Protein AF-A0A1I0CAT2-F1 (afdb_monomer)

Sequence (76 aa):
MGYILPIQHHEYHDYQKRIIKEKRNPYVIEKPFKTILESQYEELKKDNYSSQASTKESRIIYADLTGTGENVNVKV

Solvent-accessible surface area (backbone atoms only — not comparable to full-atom values): 5132 Å² total; per-residue (Å²): 134,88,84,80,80,82,80,81,59,58,67,60,53,54,51,49,52,64,70,65,51,73,82,74,68,90,71,75,77,75,73,81,77,84,84,71,56,70,70,60,47,52,52,53,51,56,58,52,60,67,62,49,60,62,54,52,57,50,50,52,55,49,22,70,74,68,74,67,63,78,90,74,88,75,86,129

Organism: NCBI:txid930131

Secondary structure (DSSP, 8-state):
---PPPP--HHHHHHHHHHT-----S---PPPP-PPPHHHHHHHHHHHHHHTHHHHHHHHHHHHHHS---------

Structure (mmCIF, N/CA/C/O backbone):
data_AF-A0A1I0CAT2-F1
#
_entry.id   AF-A0A1I0CAT2-F1
#
loop_
_atom_site.group_PDB
_atom_site.id
_atom_site.type_symbol
_atom_site.label_atom_id
_atom_site.label_alt_id
_atom_site.label_comp_id
_atom_site.label_asym_id
_atom_site.label_entity_id
_atom_site.label_seq_id
_atom_site.pdbx_PDB_ins_code
_atom_site.Cartn_x
_atom_site.Cartn_y
_atom_site.Cartn_z
_atom_site.occupancy
_atom_site.B_iso_or_equiv
_atom_site.auth_seq_id
_atom_site.auth_comp_id
_atom_site.auth_asym_id
_atom_site.auth_atom_id
_atom_site.pdbx_PDB_model_num
ATOM 1 N N . MET A 1 1 ? 19.467 22.969 -47.465 1.00 74.56 1 MET A N 1
ATOM 2 C CA . MET A 1 1 ? 19.480 22.603 -46.032 1.00 74.56 1 MET A CA 1
ATOM 3 C C . MET A 1 1 ? 18.759 21.271 -45.916 1.00 74.56 1 MET A C 1
ATOM 5 O O . MET A 1 1 ? 17.646 21.178 -46.415 1.00 74.56 1 MET A O 1
ATOM 9 N N . GLY A 1 2 ? 19.423 20.222 -45.429 1.00 69.25 2 GLY A N 1
ATOM 10 C CA . GLY A 1 2 ? 18.855 18.872 -45.405 1.00 69.25 2 GLY A CA 1
ATOM 11 C C . GLY A 1 2 ? 18.080 18.638 -44.116 1.00 69.25 2 GLY A C 1
ATOM 12 O O . GLY A 1 2 ? 18.670 18.684 -43.041 1.00 6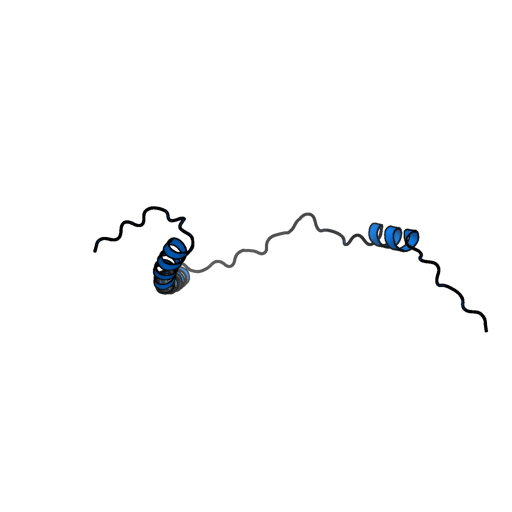9.25 2 GLY A O 1
ATOM 13 N N . TYR A 1 3 ? 16.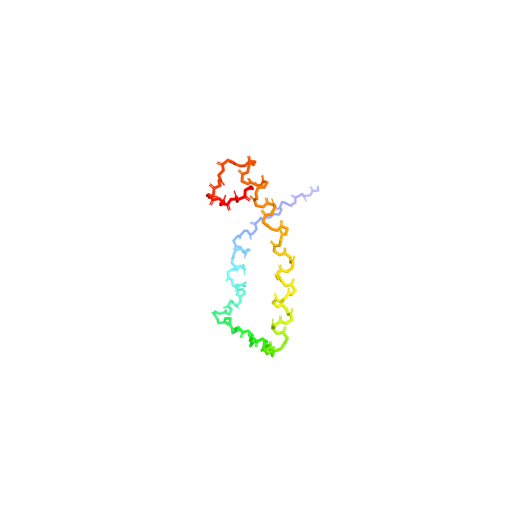776 18.402 -44.218 1.00 74.44 3 TYR A N 1
ATOM 14 C CA . TYR A 1 3 ? 15.967 17.962 -43.087 1.00 74.44 3 TYR A CA 1
ATOM 15 C C . TYR A 1 3 ? 16.054 16.439 -43.011 1.00 74.44 3 TYR A C 1
ATOM 17 O O . TYR A 1 3 ? 15.589 15.746 -43.914 1.00 74.44 3 TYR A O 1
ATOM 25 N N . ILE A 1 4 ? 16.687 15.918 -41.961 1.00 77.81 4 ILE A N 1
ATOM 26 C CA . ILE A 1 4 ? 16.710 14.479 -41.686 1.00 77.81 4 ILE A CA 1
ATOM 27 C C . ILE A 1 4 ? 15.510 14.164 -40.797 1.00 77.81 4 ILE A C 1
ATOM 29 O O . ILE A 1 4 ? 15.398 14.688 -39.689 1.00 77.81 4 ILE A O 1
ATOM 33 N N . LEU A 1 5 ? 14.606 13.321 -41.295 1.00 74.38 5 LEU A N 1
ATOM 34 C CA . LEU A 1 5 ? 13.473 12.836 -40.517 1.00 74.38 5 LEU A CA 1
ATOM 35 C C . LEU A 1 5 ? 13.973 11.807 -39.485 1.00 74.38 5 LEU A C 1
ATOM 37 O O . LEU A 1 5 ? 14.666 10.862 -39.873 1.00 74.38 5 LEU A O 1
ATOM 41 N N . PRO A 1 6 ? 13.641 11.950 -38.190 1.00 71.19 6 PRO A N 1
ATOM 42 C CA . PRO A 1 6 ? 14.053 10.989 -37.180 1.00 71.19 6 PRO A CA 1
ATOM 43 C C . PRO A 1 6 ? 13.348 9.648 -37.401 1.00 71.19 6 PRO A C 1
ATOM 45 O O . PRO A 1 6 ? 12.117 9.557 -37.389 1.00 71.19 6 PRO A O 1
ATOM 48 N N . ILE A 1 7 ? 14.148 8.599 -37.575 1.00 74.38 7 ILE A N 1
ATOM 49 C CA . ILE A 1 7 ? 13.671 7.224 -37.696 1.00 74.38 7 ILE A CA 1
ATOM 50 C C . ILE A 1 7 ? 13.152 6.782 -36.324 1.00 74.38 7 ILE A C 1
ATOM 52 O O . ILE A 1 7 ? 13.863 6.830 -35.321 1.00 74.38 7 ILE A O 1
ATOM 56 N N . GLN A 1 8 ? 11.885 6.375 -36.268 1.00 73.94 8 GLN A N 1
ATOM 57 C CA . GLN A 1 8 ? 11.252 5.922 -35.033 1.00 73.94 8 GLN A CA 1
ATOM 58 C C . GLN A 1 8 ? 11.704 4.490 -34.714 1.00 73.94 8 GLN A C 1
ATOM 60 O O . GLN A 1 8 ? 11.206 3.519 -35.290 1.00 73.94 8 GLN A O 1
ATOM 65 N N . HIS A 1 9 ? 12.640 4.347 -33.774 1.00 77.25 9 HIS A N 1
ATOM 66 C CA . HIS A 1 9 ? 13.163 3.053 -33.318 1.00 77.25 9 HIS A CA 1
ATOM 67 C C . HIS A 1 9 ? 12.224 2.366 -32.311 1.00 77.25 9 HIS A C 1
ATOM 69 O O . HIS A 1 9 ? 12.589 2.101 -31.164 1.00 77.25 9 HIS A O 1
ATOM 75 N N . HIS A 1 10 ? 10.998 2.084 -32.750 1.00 76.12 10 HIS A N 1
ATOM 76 C CA . HIS A 1 10 ? 9.976 1.403 -31.953 1.00 76.12 10 HIS A CA 1
ATOM 77 C C . HIS A 1 10 ? 10.465 0.038 -31.438 1.00 76.12 10 HIS A C 1
ATOM 79 O O . HIS A 1 10 ? 10.337 -0.253 -30.252 1.00 76.12 10 HIS A O 1
ATOM 85 N N . GLU A 1 11 ? 11.139 -0.740 -32.289 1.00 75.25 11 GLU A N 1
ATOM 86 C CA . GLU A 1 11 ? 11.672 -2.063 -31.937 1.00 75.25 11 GLU A CA 1
ATOM 87 C C . GLU A 1 11 ? 12.727 -1.995 -30.824 1.00 75.25 11 GLU A C 1
ATOM 89 O O . GLU A 1 11 ? 12.682 -2.769 -29.867 1.00 75.25 11 GLU A O 1
ATOM 94 N N . TYR A 1 12 ? 13.656 -1.037 -30.915 1.00 80.19 12 TYR A N 1
ATOM 95 C CA . TYR A 1 12 ? 14.699 -0.844 -29.906 1.00 80.19 12 TYR A CA 1
ATOM 96 C C . TYR A 1 12 ? 14.099 -0.452 -28.554 1.00 80.19 12 TYR A C 1
ATOM 98 O O . TYR A 1 12 ? 14.463 -1.002 -27.515 1.00 80.19 12 TYR A O 1
ATOM 106 N N . HIS A 1 13 ? 13.135 0.467 -28.570 1.00 79.44 13 HIS A N 1
ATOM 107 C CA . HIS A 1 13 ? 12.448 0.925 -27.371 1.00 79.44 13 HIS A CA 1
ATOM 108 C C . HIS A 1 13 ? 11.645 -0.199 -26.698 1.00 79.44 13 HIS A C 1
ATOM 110 O O . HIS A 1 13 ? 11.674 -0.342 -25.472 1.00 79.44 13 HIS A O 1
ATOM 116 N N . ASP A 1 14 ? 10.984 -1.046 -27.483 1.00 79.19 14 ASP A N 1
ATOM 117 C CA . ASP A 1 14 ? 10.232 -2.185 -26.958 1.00 79.19 14 ASP A CA 1
ATOM 118 C C . ASP A 1 14 ? 11.151 -3.279 -26.404 1.00 79.19 14 ASP A C 1
ATOM 120 O O . ASP A 1 14 ? 10.847 -3.887 -25.370 1.00 79.19 14 ASP A O 1
ATOM 124 N N . TYR A 1 15 ? 12.308 -3.498 -27.032 1.00 81.31 15 TYR A N 1
ATOM 125 C CA . TYR A 1 15 ? 13.337 -4.400 -26.519 1.00 81.31 15 TYR A CA 1
ATOM 126 C C . TYR A 1 15 ? 13.919 -3.894 -25.194 1.00 81.31 15 TYR A C 1
ATOM 128 O O . TYR A 1 15 ? 13.979 -4.637 -24.209 1.00 81.31 15 TYR A O 1
ATOM 136 N N . GLN A 1 16 ? 14.251 -2.604 -25.132 1.00 78.44 16 GLN A N 1
ATOM 137 C CA . GLN A 1 16 ? 14.741 -1.952 -23.923 1.00 78.44 16 GLN A CA 1
ATOM 138 C C . GLN A 1 16 ? 13.725 -2.070 -22.776 1.00 78.44 16 GLN A C 1
ATOM 140 O O . GLN A 1 16 ? 14.093 -2.455 -21.668 1.00 78.44 16 GLN A O 1
ATOM 145 N N . LYS A 1 17 ? 12.433 -1.849 -23.040 1.00 78.62 17 LYS A N 1
ATOM 146 C CA . LYS A 1 17 ? 11.359 -2.046 -22.049 1.00 78.62 17 LYS A CA 1
ATOM 147 C C . LYS A 1 17 ? 11.241 -3.487 -21.547 1.00 78.62 17 LYS A C 1
ATOM 149 O O . LYS A 1 17 ? 10.869 -3.703 -20.396 1.00 78.62 17 LYS A O 1
ATOM 154 N N . A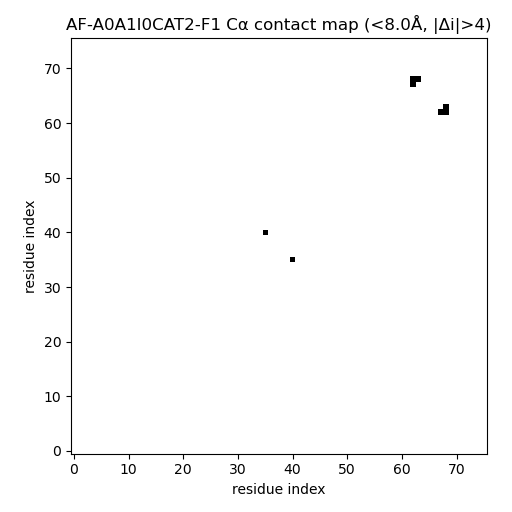RG A 1 18 ? 11.514 -4.487 -22.392 1.00 76.12 18 ARG A N 1
ATOM 155 C CA . ARG A 1 18 ? 11.457 -5.907 -22.000 1.00 76.12 18 ARG A CA 1
ATOM 156 C C . ARG A 1 18 ? 12.648 -6.328 -21.146 1.00 76.12 18 ARG A C 1
ATOM 158 O O . ARG A 1 18 ? 12.454 -7.141 -20.244 1.00 76.12 18 ARG A O 1
ATOM 165 N N . ILE A 1 19 ? 13.837 -5.795 -21.426 1.00 76.50 19 ILE A N 1
ATOM 166 C CA . ILE A 1 19 ? 15.046 -6.060 -20.633 1.00 76.50 19 ILE A CA 1
ATOM 167 C C . ILE A 1 19 ? 14.974 -5.334 -19.293 1.00 76.50 19 ILE A C 1
ATOM 169 O O . ILE A 1 19 ? 15.196 -5.946 -18.253 1.00 76.50 19 ILE A O 1
ATOM 173 N N . ILE A 1 20 ? 14.609 -4.050 -19.305 1.00 73.44 20 ILE A N 1
ATOM 174 C CA . ILE A 1 20 ? 14.426 -3.223 -18.105 1.00 73.44 20 ILE A CA 1
ATOM 175 C C . ILE A 1 20 ? 13.018 -3.458 -17.537 1.00 73.44 20 ILE A C 1
ATOM 177 O O . ILE A 1 20 ? 12.301 -2.533 -17.163 1.00 73.44 20 ILE A O 1
ATOM 181 N N . LYS A 1 21 ? 12.563 -4.713 -17.486 1.00 67.12 21 LYS A N 1
ATOM 182 C CA . LYS A 1 21 ? 11.440 -5.032 -16.608 1.00 67.12 21 LYS A CA 1
ATOM 183 C C . LYS A 1 21 ? 11.954 -4.850 -15.190 1.00 67.12 21 LYS A C 1
ATOM 185 O O . LYS A 1 21 ? 12.795 -5.627 -14.739 1.00 67.12 21 LYS A O 1
ATOM 190 N N . GLU A 1 22 ? 11.470 -3.811 -14.508 1.00 68.88 22 GLU A N 1
ATOM 191 C CA . GLU A 1 22 ? 11.682 -3.642 -13.074 1.00 68.88 22 GLU A CA 1
ATOM 192 C C . GLU A 1 22 ? 11.430 -4.983 -12.394 1.00 68.88 22 GLU A C 1
ATOM 194 O O . GLU A 1 22 ? 10.415 -5.643 -12.644 1.00 68.88 22 GLU A O 1
ATOM 199 N N . LYS A 1 23 ? 12.406 -5.409 -11.593 1.00 66.94 23 LYS A N 1
ATOM 200 C CA . LYS A 1 23 ? 12.414 -6.672 -10.865 1.00 66.94 23 LYS A CA 1
ATOM 201 C C . LYS A 1 23 ? 11.206 -6.681 -9.929 1.00 66.94 23 LYS A C 1
ATOM 203 O O . LYS A 1 23 ? 11.304 -6.257 -8.782 1.00 66.94 23 LYS A O 1
ATOM 208 N N . ARG A 1 24 ? 10.046 -7.107 -10.439 1.00 66.00 24 ARG A N 1
ATOM 209 C CA . ARG A 1 24 ? 8.824 -7.260 -9.653 1.00 66.00 24 ARG A CA 1
ATOM 210 C C . ARG A 1 24 ? 9.159 -8.252 -8.564 1.00 66.00 24 ARG A C 1
ATOM 212 O O . ARG A 1 24 ? 9.402 -9.415 -8.864 1.00 66.00 24 ARG A O 1
ATOM 219 N N . ASN A 1 25 ? 9.247 -7.768 -7.333 1.00 70.88 25 ASN A N 1
ATOM 220 C CA . ASN A 1 25 ? 9.428 -8.626 -6.184 1.00 70.88 25 ASN A CA 1
ATOM 221 C C . ASN A 1 25 ? 8.106 -9.387 -5.992 1.00 70.88 25 ASN A C 1
ATOM 223 O O . ASN A 1 25 ? 7.115 -8.754 -5.626 1.00 70.88 25 ASN A O 1
ATOM 227 N N . PRO A 1 26 ? 8.044 -10.697 -6.303 1.00 71.75 26 PRO A N 1
ATOM 228 C CA . PRO A 1 26 ? 6.792 -11.448 -6.232 1.00 71.75 26 PRO A CA 1
ATOM 229 C C . PRO A 1 26 ? 6.332 -11.648 -4.782 1.00 71.75 26 PRO A C 1
ATOM 231 O O . PRO A 1 26 ? 5.179 -11.991 -4.548 1.00 71.75 26 PRO A O 1
ATOM 234 N N . TYR A 1 27 ? 7.220 -11.399 -3.817 1.00 71.69 27 TYR A N 1
ATOM 235 C CA . TYR A 1 27 ? 6.942 -11.479 -2.395 1.00 71.69 27 TYR A CA 1
ATOM 236 C C . TYR A 1 27 ? 6.908 -10.066 -1.817 1.00 71.69 27 TYR A C 1
ATOM 238 O O . TYR A 1 27 ? 7.933 -9.494 -1.437 1.00 71.69 27 TYR A O 1
ATOM 246 N N . VAL A 1 28 ? 5.711 -9.487 -1.758 1.00 70.69 28 VAL A N 1
ATOM 247 C CA . VAL A 1 28 ? 5.466 -8.320 -0.910 1.00 70.69 28 VAL A CA 1
ATOM 248 C C . VAL A 1 28 ? 5.425 -8.844 0.521 1.00 70.69 28 VAL A C 1
ATOM 250 O O . VAL A 1 28 ? 4.410 -9.365 0.967 1.00 70.69 28 VAL A O 1
ATOM 253 N N . ILE A 1 29 ? 6.556 -8.782 1.228 1.00 74.19 29 ILE A N 1
ATOM 254 C CA . ILE A 1 29 ? 6.555 -9.004 2.675 1.00 74.19 29 ILE A CA 1
ATOM 255 C C . ILE A 1 29 ? 5.797 -7.819 3.265 1.00 74.19 29 ILE A C 1
ATOM 257 O O . ILE A 1 29 ? 6.297 -6.690 3.258 1.00 74.19 29 ILE A O 1
ATOM 261 N N . GLU A 1 30 ? 4.561 -8.061 3.697 1.00 71.50 30 GLU A N 1
ATOM 262 C CA . GLU A 1 30 ? 3.776 -7.049 4.390 1.00 71.50 30 GLU A CA 1
ATOM 263 C C . GLU A 1 30 ? 4.553 -6.581 5.622 1.00 71.50 30 GLU A C 1
ATOM 265 O O . GLU A 1 30 ? 5.177 -7.369 6.338 1.00 71.50 30 GLU A O 1
ATOM 270 N N . LYS A 1 31 ? 4.569 -5.264 5.842 1.00 75.19 31 LYS A N 1
ATOM 271 C CA . LYS A 1 31 ? 5.197 -4.706 7.039 1.00 75.19 31 LYS A CA 1
ATOM 272 C C . LYS A 1 31 ? 4.449 -5.236 8.266 1.00 75.19 31 LYS A C 1
ATOM 274 O O . LYS A 1 31 ? 3.231 -5.392 8.192 1.00 75.19 31 LYS A O 1
ATOM 279 N N . PRO A 1 32 ? 5.140 -5.475 9.394 1.00 78.00 32 PRO A N 1
ATOM 280 C CA . PRO A 1 32 ? 4.465 -5.887 10.616 1.00 78.00 32 PRO A CA 1
ATOM 281 C C . PRO A 1 32 ? 3.357 -4.885 10.955 1.00 78.00 32 PRO A C 1
ATOM 283 O O . PRO A 1 32 ? 3.581 -3.670 10.941 1.00 78.00 32 PRO A O 1
ATOM 286 N N . PHE A 1 33 ? 2.158 -5.396 11.233 1.00 74.31 33 PHE A N 1
ATOM 287 C CA . PHE A 1 33 ? 1.037 -4.564 11.647 1.00 74.31 33 PHE A CA 1
ATOM 288 C C . PHE A 1 33 ? 1.376 -3.890 12.976 1.00 74.31 33 PHE A C 1
ATOM 290 O O . PHE A 1 33 ? 1.849 -4.534 13.915 1.00 74.31 33 PHE A O 1
ATOM 297 N N . LYS A 1 34 ? 1.138 -2.578 13.054 1.00 78.62 34 LYS A N 1
ATOM 298 C CA . LYS A 1 34 ? 1.270 -1.837 14.308 1.00 78.62 34 LYS A CA 1
ATOM 299 C C . LYS A 1 34 ? 0.248 -2.401 15.293 1.00 78.62 34 LYS A C 1
ATOM 301 O O . LYS A 1 34 ? -0.952 -2.277 15.061 1.00 78.62 34 LYS A O 1
ATOM 306 N N . THR A 1 35 ? 0.717 -3.008 16.378 1.00 79.44 35 THR A N 1
ATOM 307 C CA . THR A 1 35 ? -0.159 -3.427 17.469 1.00 79.44 35 THR A CA 1
ATOM 308 C C . THR A 1 35 ? -0.644 -2.181 18.205 1.00 79.44 35 THR A C 1
ATOM 310 O O . THR A 1 35 ? 0.142 -1.306 18.574 1.00 79.44 35 THR A O 1
ATOM 313 N N . ILE A 1 36 ? -1.960 -2.061 18.348 1.00 77.56 36 ILE A N 1
ATOM 314 C CA . ILE A 1 36 ? -2.600 -1.003 19.127 1.00 77.56 36 ILE A CA 1
ATOM 315 C C . ILE A 1 36 ? -2.969 -1.634 20.467 1.00 77.56 36 ILE A C 1
A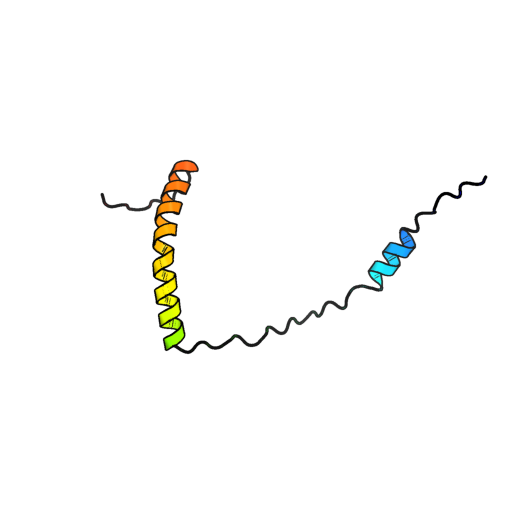TOM 317 O O . ILE A 1 36 ? -3.500 -2.743 20.497 1.00 77.56 36 ILE A O 1
ATOM 321 N N . LEU A 1 37 ? -2.639 -0.961 21.569 1.00 83.62 37 LEU A N 1
ATOM 322 C CA . LEU A 1 37 ? -3.053 -1.405 22.899 1.00 83.62 37 LEU A CA 1
ATOM 323 C C . LEU A 1 37 ? -4.577 -1.286 23.026 1.00 83.62 37 LEU A C 1
ATOM 325 O O . LEU A 1 37 ? -5.156 -0.345 22.487 1.00 83.62 37 LEU A O 1
ATOM 329 N N . GLU A 1 38 ? -5.210 -2.202 23.763 1.00 77.56 38 GLU A N 1
ATOM 330 C CA . GLU A 1 38 ? -6.674 -2.270 23.926 1.00 77.56 38 GLU A CA 1
ATOM 331 C C . GLU A 1 38 ? -7.288 -0.897 24.264 1.00 77.56 38 GLU A C 1
ATOM 333 O O . GLU A 1 38 ? -8.248 -0.465 23.632 1.00 77.56 38 GLU A O 1
ATOM 338 N N . SER A 1 39 ? -6.656 -0.148 25.175 1.00 76.06 39 SER A N 1
ATOM 339 C CA . SER A 1 39 ? -7.106 1.187 25.591 1.00 76.06 39 SER A CA 1
ATOM 340 C C . SER A 1 39 ? -7.124 2.207 24.450 1.00 76.06 39 SER A C 1
ATOM 342 O O . SER A 1 39 ? -8.083 2.957 24.293 1.00 76.06 39 SER A O 1
ATOM 344 N N . GLN A 1 40 ? -6.092 2.206 23.605 1.00 76.94 40 GLN A N 1
ATOM 345 C CA . GLN A 1 40 ? -6.006 3.093 22.443 1.00 76.94 40 GLN A CA 1
ATOM 346 C C . GLN A 1 40 ? -7.010 2.691 21.358 1.00 76.94 40 GLN A C 1
ATOM 348 O O . GLN A 1 40 ? -7.508 3.541 20.622 1.00 76.94 40 GLN A O 1
ATOM 353 N N . TYR A 1 41 ? -7.321 1.398 21.250 1.00 78.31 41 TYR A N 1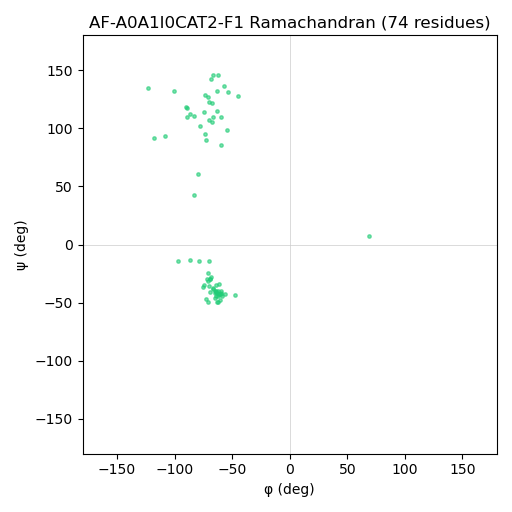
ATOM 354 C CA . TYR A 1 41 ? -8.336 0.910 20.326 1.00 78.31 41 TYR A CA 1
ATOM 355 C C . TYR A 1 41 ? -9.746 1.329 20.760 1.00 78.31 41 TYR A C 1
ATOM 357 O O . TYR A 1 41 ? -10.538 1.747 19.916 1.00 78.31 41 TYR A O 1
ATOM 365 N N . GLU A 1 42 ? -10.056 1.283 22.057 1.00 78.06 42 GLU A N 1
ATOM 366 C CA . GLU A 1 42 ? -11.345 1.737 22.593 1.00 78.06 42 GLU A CA 1
ATOM 367 C C . GLU A 1 42 ? -11.583 3.236 22.369 1.00 78.06 42 GLU A C 1
ATOM 369 O O . GLU A 1 42 ? -12.679 3.627 21.956 1.00 78.06 42 GLU A O 1
ATOM 374 N N . GLU A 1 43 ? -10.556 4.064 22.568 1.00 77.12 43 GLU A N 1
ATOM 375 C CA . GLU A 1 43 ? -10.611 5.506 22.299 1.00 77.12 43 GLU A CA 1
ATOM 376 C C . GLU A 1 43 ? -10.857 5.792 20.811 1.00 77.12 43 GLU A C 1
ATOM 378 O O . GLU A 1 43 ? -11.814 6.483 20.459 1.00 77.12 43 GLU A O 1
ATOM 383 N N . LEU A 1 44 ? -10.085 5.161 19.919 1.00 75.88 44 LEU A N 1
ATOM 384 C CA . LEU A 1 44 ? -10.282 5.287 18.472 1.00 75.88 44 LEU A CA 1
ATOM 385 C C . LEU A 1 44 ? -11.672 4.811 18.040 1.00 75.88 44 LEU A C 1
ATOM 387 O O . LEU A 1 44 ? -12.320 5.430 17.194 1.00 75.88 44 LEU A O 1
ATOM 391 N N . LYS A 1 45 ? -12.156 3.705 18.604 1.00 72.75 45 LYS A N 1
ATOM 392 C CA . LYS A 1 45 ? -13.479 3.161 18.293 1.00 72.75 45 LYS A CA 1
ATOM 393 C C . LYS A 1 45 ? -14.581 4.139 18.716 1.00 72.75 45 LYS A C 1
ATOM 395 O O . LYS A 1 45 ? -15.527 4.351 17.957 1.00 72.75 45 LYS A O 1
ATOM 400 N N . LYS A 1 46 ? -14.441 4.772 19.883 1.00 71.88 46 LYS A N 1
ATOM 401 C CA . LYS A 1 46 ? -15.364 5.803 20.380 1.00 71.88 46 LYS A CA 1
ATOM 402 C C . LYS A 1 46 ? -15.417 7.018 19.448 1.00 71.88 46 LYS A C 1
ATOM 404 O O . LYS A 1 46 ? -16.514 7.477 19.125 1.00 71.88 46 LYS A O 1
ATOM 409 N N . ASP A 1 47 ? -14.268 7.465 18.948 1.00 66.56 47 ASP A N 1
ATOM 410 C CA . ASP A 1 47 ? -14.188 8.589 18.010 1.00 66.56 47 ASP A CA 1
ATOM 411 C C . ASP A 1 47 ? -14.830 8.257 16.652 1.00 66.56 47 ASP A C 1
ATOM 413 O O . ASP A 1 47 ? -15.564 9.075 16.090 1.00 66.56 47 ASP A O 1
ATOM 417 N N . ASN A 1 48 ? -14.656 7.028 16.156 1.00 61.16 48 ASN A N 1
ATOM 418 C CA . ASN A 1 48 ? -15.252 6.573 14.893 1.00 61.16 48 ASN A CA 1
ATOM 419 C C . ASN A 1 48 ? -16.785 6.418 14.953 1.00 61.16 48 ASN A C 1
ATOM 421 O O . ASN A 1 48 ? -17.465 6.621 13.945 1.00 61.16 48 ASN A O 1
ATOM 425 N N . TYR A 1 49 ? -17.365 6.098 16.114 1.00 59.72 49 TYR A N 1
ATOM 426 C CA . TYR A 1 49 ? -18.827 6.053 16.256 1.00 59.72 49 TYR A CA 1
ATOM 427 C C . TYR A 1 49 ? -19.478 7.439 16.172 1.00 59.72 49 TYR A C 1
ATOM 429 O O . TYR A 1 49 ? -20.617 7.549 15.716 1.00 59.72 49 TYR A O 1
ATOM 437 N N . SER A 1 50 ? -18.764 8.502 16.555 1.00 55.69 50 SER A N 1
ATOM 438 C CA . SER A 1 50 ? -19.283 9.874 16.469 1.00 55.69 50 SER A CA 1
ATOM 439 C C . SER A 1 50 ? -19.433 10.366 15.021 1.00 55.69 50 SER A C 1
ATOM 441 O O . SER A 1 50 ? -20.348 11.128 14.709 1.00 55.69 50 SER A O 1
ATOM 443 N N . SER A 1 51 ? -18.601 9.866 14.103 1.00 55.00 51 SER A N 1
ATOM 444 C CA . SER A 1 51 ? -18.590 10.251 12.685 1.00 55.00 51 SER A CA 1
ATOM 445 C C . SER A 1 51 ? -19.576 9.448 11.821 1.00 55.00 51 SER A C 1
ATOM 447 O O . SER A 1 51 ? -19.893 9.851 10.704 1.00 55.00 51 SER A O 1
ATOM 449 N N . GLN A 1 52 ? -20.129 8.343 12.332 1.00 55.00 52 GLN A N 1
ATOM 450 C CA . GLN A 1 52 ? -21.118 7.524 11.616 1.00 55.00 52 GLN A CA 1
ATOM 451 C C . GLN A 1 52 ? -22.541 8.108 11.629 1.00 55.00 52 GLN A C 1
ATOM 453 O O . GLN A 1 52 ? -23.379 7.683 10.831 1.00 55.00 52 GLN A O 1
ATOM 458 N N . ALA A 1 53 ? -22.832 9.095 12.485 1.00 54.03 53 ALA A N 1
ATOM 459 C CA . ALA A 1 53 ? -24.144 9.745 12.527 1.00 54.03 53 ALA A CA 1
ATOM 460 C C . ALA A 1 53 ? -24.459 10.516 11.227 1.00 54.03 53 ALA A C 1
ATOM 462 O O . ALA A 1 53 ? -25.560 10.399 10.697 1.00 54.03 53 ALA A O 1
ATOM 463 N N . SER A 1 54 ? -23.474 11.208 10.640 1.00 57.22 54 SER A N 1
ATOM 464 C CA . SER A 1 54 ? -23.632 11.925 9.360 1.00 57.22 54 SER A CA 1
ATOM 465 C C . SER A 1 54 ? -23.749 10.990 8.150 1.00 57.22 54 SER A C 1
ATOM 467 O O . SER A 1 54 ? -24.336 11.346 7.125 1.00 57.22 54 SER A O 1
ATOM 469 N N . THR A 1 55 ? -23.220 9.768 8.264 1.00 60.50 55 THR A N 1
ATOM 470 C CA . THR A 1 55 ? -23.294 8.753 7.202 1.00 60.50 55 THR A CA 1
ATOM 471 C C . THR A 1 55 ? -24.714 8.196 7.054 1.00 60.50 55 THR A C 1
ATOM 473 O O . THR A 1 55 ? -25.116 7.824 5.956 1.00 60.50 55 THR A O 1
ATOM 476 N N . LYS A 1 56 ? -25.507 8.163 8.136 1.00 64.88 56 LYS A N 1
ATOM 477 C CA . LYS A 1 56 ? -26.911 7.721 8.078 1.00 64.88 56 LYS A CA 1
ATOM 478 C C . LYS A 1 56 ? -27.794 8.738 7.358 1.00 64.88 56 LYS A C 1
ATOM 480 O O . LYS A 1 56 ? -28.488 8.357 6.425 1.00 64.88 56 LYS A O 1
ATOM 485 N N . GLU A 1 57 ? -27.695 10.012 7.734 1.00 65.81 57 GLU A N 1
ATOM 486 C CA . GLU A 1 57 ? -28.440 11.109 7.098 1.00 65.81 57 GLU A CA 1
ATOM 487 C C . GLU A 1 57 ? -28.098 11.234 5.611 1.00 65.81 57 GLU A C 1
ATOM 489 O O . GLU A 1 57 ? -28.980 11.250 4.757 1.00 65.81 57 GLU A O 1
ATOM 494 N N . SER A 1 58 ? -26.803 11.227 5.275 1.00 69.25 58 SER A N 1
ATOM 495 C CA . SER A 1 58 ? -26.381 11.240 3.869 1.00 69.25 58 SER A CA 1
ATOM 496 C C . SER A 1 58 ? -26.905 10.024 3.105 1.00 69.25 58 SER A C 1
ATOM 498 O O . SER A 1 58 ? -27.377 10.182 1.984 1.00 69.25 58 SER A O 1
ATOM 500 N N . ARG A 1 59 ? -26.907 8.825 3.700 1.00 66.88 59 ARG A N 1
ATOM 501 C CA . ARG A 1 59 ? -27.449 7.616 3.062 1.00 66.88 59 ARG A CA 1
ATOM 502 C C . ARG A 1 59 ? -28.959 7.699 2.802 1.00 66.88 59 ARG A C 1
ATOM 504 O O . ARG A 1 59 ? -29.386 7.195 1.768 1.00 66.88 59 ARG A O 1
ATOM 511 N N . ILE A 1 60 ? -29.734 8.342 3.681 1.00 70.81 60 ILE A N 1
ATOM 512 C CA . ILE A 1 60 ? -31.167 8.618 3.457 1.00 70.81 60 ILE A CA 1
ATOM 513 C C . ILE A 1 60 ? -31.331 9.549 2.245 1.00 70.81 60 ILE A C 1
ATOM 515 O O . ILE A 1 60 ? -32.032 9.199 1.300 1.00 70.81 60 ILE A O 1
ATOM 519 N N . ILE A 1 61 ? -30.584 10.659 2.202 1.00 74.00 61 ILE A N 1
ATOM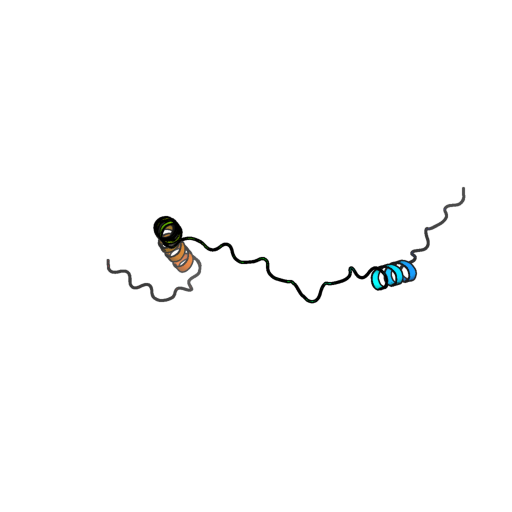 520 C CA . ILE A 1 61 ? -30.613 11.623 1.085 1.00 74.00 61 ILE A CA 1
ATOM 521 C C . ILE A 1 61 ? -30.226 10.961 -0.252 1.00 74.00 61 ILE A C 1
ATOM 523 O O . ILE A 1 61 ? -30.857 11.204 -1.281 1.00 74.00 61 ILE A O 1
ATOM 527 N N . TYR A 1 62 ? -29.197 10.106 -0.263 1.00 70.25 62 TYR A N 1
ATOM 528 C CA . TYR A 1 62 ? -28.783 9.382 -1.470 1.00 70.25 62 TYR A CA 1
ATOM 529 C C . TYR A 1 62 ? -29.828 8.360 -1.931 1.00 70.25 62 TYR A C 1
ATOM 531 O O . TYR A 1 62 ? -30.018 8.203 -3.139 1.00 70.25 62 TYR A O 1
ATOM 539 N N . ALA A 1 63 ? -30.504 7.671 -1.008 1.00 75.31 63 ALA A N 1
ATOM 540 C CA . ALA A 1 63 ? -31.564 6.723 -1.345 1.00 75.31 63 ALA A CA 1
ATOM 541 C C . ALA A 1 63 ? -32.771 7.427 -1.988 1.00 75.31 63 ALA A C 1
ATOM 543 O O . ALA A 1 63 ? -33.260 6.954 -3.015 1.00 75.31 63 ALA A O 1
ATOM 544 N N . ASP A 1 64 ? -33.174 8.589 -1.462 1.00 75.50 64 ASP A N 1
ATOM 545 C CA . ASP A 1 64 ? -34.247 9.414 -2.036 1.00 75.50 64 ASP A CA 1
ATOM 546 C C . ASP A 1 64 ? -33.896 9.915 -3.447 1.00 75.50 64 ASP A C 1
ATOM 548 O O . ASP A 1 64 ? -34.738 9.913 -4.344 1.00 75.50 64 ASP A O 1
ATOM 552 N N . LEU A 1 65 ? -32.639 10.316 -3.667 1.00 76.06 65 LEU A N 1
ATOM 553 C CA . LEU A 1 65 ? -32.187 10.863 -4.950 1.00 76.06 65 LEU A CA 1
ATOM 554 C C . LEU A 1 65 ? -32.027 9.793 -6.042 1.00 76.06 65 LEU A C 1
ATOM 556 O O . LEU A 1 65 ? -32.249 10.068 -7.220 1.00 76.06 65 LEU A O 1
ATOM 560 N N . THR A 1 66 ? -31.597 8.587 -5.666 1.00 75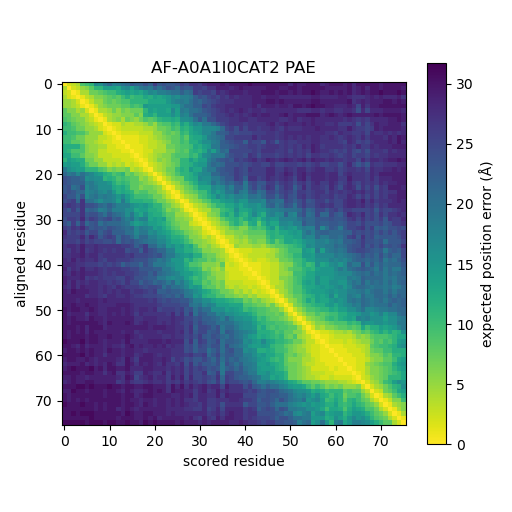.44 66 THR A N 1
ATOM 561 C CA . THR A 1 66 ? -31.265 7.508 -6.615 1.00 75.44 66 THR A CA 1
ATOM 562 C C . THR A 1 66 ? -32.400 6.507 -6.815 1.00 75.44 66 THR A C 1
ATOM 564 O O . THR A 1 66 ? -32.356 5.723 -7.762 1.00 75.44 66 THR A O 1
ATOM 567 N N . GLY A 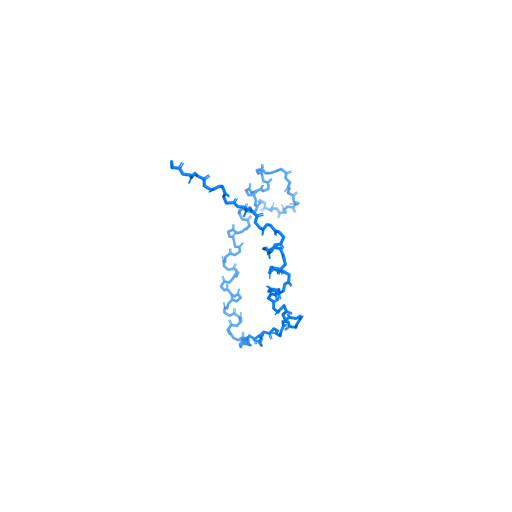1 67 ? -33.422 6.520 -5.952 1.00 65.12 67 GLY A N 1
ATOM 568 C CA . GLY A 1 67 ? -34.573 5.617 -6.035 1.00 65.12 67 GLY A CA 1
ATOM 569 C C . GLY A 1 67 ? -34.242 4.150 -5.734 1.00 65.12 67 GLY A C 1
ATOM 570 O O . GLY A 1 67 ? -35.093 3.279 -5.906 1.00 65.12 67 GLY A O 1
ATOM 571 N N . THR A 1 68 ? -33.019 3.858 -5.285 1.00 65.06 68 THR A N 1
ATOM 572 C CA . THR A 1 68 ? -32.559 2.518 -4.908 1.00 65.06 68 TH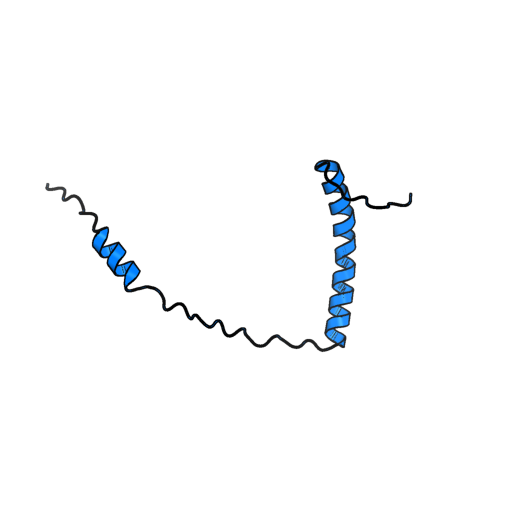R A CA 1
ATOM 573 C C . THR A 1 68 ? -32.186 2.516 -3.429 1.00 65.06 68 THR A C 1
ATOM 575 O O . THR A 1 68 ? -31.055 2.834 -3.064 1.00 65.06 68 THR A O 1
ATOM 578 N N . GLY A 1 69 ? -33.143 2.186 -2.562 1.00 57.69 69 GLY A N 1
ATOM 579 C CA . GLY A 1 69 ? -32.935 2.073 -1.118 1.00 57.69 69 GLY A CA 1
ATOM 580 C C . GLY A 1 69 ? -33.330 0.693 -0.595 1.00 57.69 69 GLY A C 1
ATOM 581 O O . GLY A 1 69 ? -34.390 0.178 -0.939 1.00 57.69 69 GLY A O 1
ATOM 582 N N . GLU A 1 70 ? -32.491 0.093 0.253 1.00 64.50 70 GLU A N 1
ATOM 583 C CA . GLU A 1 70 ? -32.930 -0.967 1.172 1.00 64.50 70 GLU A CA 1
ATOM 584 C C . GLU A 1 70 ? -33.856 -0.360 2.237 1.00 64.50 70 GLU A C 1
ATOM 586 O O . GLU A 1 70 ? -33.607 0.754 2.696 1.00 64.50 70 GLU A O 1
ATOM 591 N N . ASN A 1 71 ? -34.899 -1.092 2.649 1.00 55.78 71 ASN A N 1
ATOM 592 C CA . ASN A 1 71 ? -35.887 -0.650 3.640 1.00 55.78 71 ASN A CA 1
ATOM 593 C C . ASN A 1 71 ? -35.222 -0.211 4.960 1.00 55.78 71 ASN A C 1
ATOM 595 O O . ASN A 1 71 ? -34.929 -1.039 5.825 1.00 55.78 71 ASN A O 1
ATOM 599 N N . VAL A 1 72 ? -35.024 1.095 5.148 1.00 58.25 72 VAL A N 1
ATOM 600 C CA . VAL A 1 72 ? -34.615 1.661 6.436 1.00 58.25 72 VAL A CA 1
ATOM 601 C C . VAL A 1 72 ? -35.880 1.831 7.274 1.00 58.25 72 VAL A C 1
ATOM 603 O O . VAL A 1 72 ? -36.740 2.646 6.956 1.00 58.25 72 VAL A O 1
ATOM 606 N N . ASN A 1 73 ? -36.034 1.028 8.328 1.00 51.31 73 ASN A N 1
ATOM 607 C CA . ASN A 1 73 ? -37.166 1.147 9.247 1.00 51.31 73 ASN A CA 1
ATOM 608 C C . ASN A 1 73 ? -36.983 2.409 10.105 1.00 51.31 73 ASN A C 1
ATOM 610 O O . ASN A 1 73 ? -36.326 2.377 11.146 1.00 51.31 73 ASN A O 1
ATOM 614 N N . VAL A 1 74 ? -37.511 3.534 9.628 1.00 52.19 74 VAL A N 1
ATOM 615 C CA . VAL A 1 74 ? -37.583 4.777 10.394 1.00 52.19 74 VAL A CA 1
ATOM 616 C C . VAL A 1 74 ? -38.903 4.761 11.162 1.00 52.19 74 VAL A C 1
ATOM 618 O O . VAL A 1 74 ? -39.975 4.852 10.569 1.00 52.19 74 VAL A O 1
ATOM 621 N N . LYS A 1 75 ? -38.838 4.617 12.490 1.00 46.94 75 LYS A N 1
ATOM 622 C CA . LYS A 1 75 ? -39.971 4.953 13.360 1.00 46.94 75 LYS A CA 1
ATOM 623 C C . LYS A 1 75 ? -40.062 6.476 13.441 1.00 46.94 75 LYS A C 1
ATOM 625 O O . LYS A 1 75 ? -39.141 7.095 13.969 1.00 46.94 75 LYS A O 1
ATOM 630 N N . VAL A 1 76 ? -41.146 7.027 12.894 1.00 45.88 76 VAL A N 1
ATOM 631 C CA . VAL A 1 76 ? -41.592 8.416 13.105 1.00 45.88 76 VAL A CA 1
ATOM 632 C C . VAL A 1 76 ? -42.179 8.554 14.504 1.00 45.88 76 VAL A C 1
ATOM 634 O O . VAL A 1 76 ? -42.891 7.611 14.926 1.00 45.88 76 VAL A O 1
#

pLDDT: mean 70.06, std 8.71, range [45.88, 83.62]

Radius of gyration: 28.63 Å; Cα contacts (8 Å, |Δi|>4): 4; chains: 1; bounding box: 61×34×72 Å

Mean predicted aligned error: 18.7 Å

Foldseek 3Di:
DDDDDDDPPPVVVVVVCVVPPPPPPPDPPDDPDDDDPPVRVVVVVVVVVVVCVVVVVVLVVVCVVVVDDDDDPDDD